Protein AF-S3BA73-F1 (afdb_monomer)

Organism: NCBI:txid1203554

Nearest PDB structures (foldseek):
  1vc1-assembly1_B  TM=7.904E-01  e=1.191E-02  Thermotoga maritima
  6xgz-assembly2_D  TM=7.825E-01  e=8.007E-02  Escherichia coli
  3oiz-assembly1_A  TM=6.123E-01  e=1.531E+00  Cereibacter sphaeroides 2.4.1
  3lkl-assembly2_A  TM=6.318E-01  e=4.094E+00  Cereibacter sphaeroides 2.4.1
  3lkl-assembly3_B  TM=4.783E-01  e=3.202E+00  Cereibacter sphaeroides 2.4.1

Radius of gyration: 13.47 Å; Cα contacts (8 Å, |Δi|>4): 104; chains: 1; bounding box: 37×28×40 Å

Structure (mmCIF, N/CA/C/O backbone):
data_AF-S3BA73-F1
#
_entry.id   AF-S3BA73-F1
#
loop_
_atom_site.group_PDB
_atom_site.id
_atom_site.type_symbol
_atom_site.label_atom_id
_atom_site.label_alt_id
_atom_site.label_comp_id
_atom_site.label_asym_id
_atom_site.label_entity_id
_atom_site.label_seq_id
_atom_site.pdbx_PDB_ins_code
_atom_site.Cartn_x
_atom_site.Cartn_y
_atom_site.Cartn_z
_atom_site.occupancy
_atom_site.B_iso_or_equiv
_atom_site.auth_seq_id
_atom_site.auth_comp_id
_atom_site.auth_asym_id
_atom_site.auth_atom_id
_atom_site.pdbx_PDB_model_num
ATOM 1 N N . MET A 1 1 ? -1.970 -16.640 -11.474 1.00 33.72 1 MET A N 1
ATOM 2 C CA . MET A 1 1 ? -1.047 -15.871 -12.333 1.00 33.72 1 MET A CA 1
ATOM 3 C C . MET A 1 1 ? -0.590 -14.680 -11.516 1.00 33.72 1 MET A C 1
ATOM 5 O O . MET A 1 1 ? -1.417 -13.839 -11.201 1.00 33.72 1 MET A O 1
ATOM 9 N N . THR A 1 2 ? 0.662 -14.672 -11.071 1.00 37.56 2 THR A N 1
ATOM 10 C CA . THR A 1 2 ? 1.278 -13.523 -10.397 1.00 37.56 2 THR A CA 1
ATOM 11 C C . THR A 1 2 ? 1.730 -12.539 -11.474 1.00 37.56 2 THR A C 1
ATOM 13 O O . THR A 1 2 ? 2.495 -12.938 -12.354 1.00 37.56 2 THR A O 1
ATOM 16 N N . PRO A 1 3 ? 1.232 -11.295 -11.491 1.00 45.56 3 PRO A N 1
ATOM 17 C CA . PRO A 1 3 ? 1.631 -10.354 -12.523 1.00 45.56 3 PRO A CA 1
ATOM 18 C C . PRO A 1 3 ? 3.072 -9.877 -12.274 1.00 45.56 3 PRO A C 1
ATOM 20 O O . PRO A 1 3 ? 3.460 -9.593 -11.140 1.00 45.56 3 PRO A O 1
ATOM 23 N N . GLN A 1 4 ? 3.881 -9.861 -13.337 1.00 42.09 4 GLN A N 1
ATOM 24 C CA . GLN A 1 4 ? 5.298 -9.487 -13.308 1.00 42.09 4 GLN A CA 1
ATOM 25 C C . GLN A 1 4 ? 5.433 -8.033 -13.774 1.00 42.09 4 GLN A C 1
ATOM 27 O O . GLN A 1 4 ? 5.598 -7.773 -14.963 1.00 42.09 4 GLN A O 1
ATOM 32 N N . TRP A 1 5 ? 5.294 -7.080 -12.852 1.00 55.50 5 TRP A N 1
ATOM 33 C CA . TRP A 1 5 ? 5.355 -5.647 -13.157 1.00 55.50 5 TRP A CA 1
ATOM 34 C C . TRP A 1 5 ? 6.799 -5.151 -13.010 1.00 55.50 5 TRP A C 1
ATOM 36 O O . TRP A 1 5 ? 7.230 -4.741 -11.933 1.00 55.50 5 TRP A O 1
ATOM 46 N N . THR A 1 6 ? 7.582 -5.236 -14.087 1.00 55.06 6 THR A N 1
ATOM 47 C CA . THR A 1 6 ? 9.012 -4.881 -14.040 1.00 55.06 6 THR A CA 1
ATOM 48 C C . THR A 1 6 ? 9.247 -3.363 -13.933 1.00 55.06 6 THR A C 1
ATOM 50 O O . THR A 1 6 ? 10.180 -2.931 -13.255 1.00 55.06 6 THR A O 1
ATOM 53 N N . GLU A 1 7 ? 8.362 -2.552 -14.515 1.00 58.59 7 GLU A N 1
ATOM 54 C CA . GLU A 1 7 ? 8.315 -1.092 -14.372 1.00 58.59 7 GLU A CA 1
ATOM 55 C C . GLU A 1 7 ? 6.862 -0.666 -14.177 1.00 58.59 7 GLU A C 1
ATOM 57 O O . GLU A 1 7 ? 6.007 -0.984 -14.999 1.00 58.59 7 GLU A O 1
ATOM 62 N N . PHE A 1 8 ? 6.576 0.019 -13.073 1.00 64.31 8 PHE A N 1
ATOM 63 C CA . PHE A 1 8 ? 5.234 0.488 -12.761 1.00 64.31 8 PHE A CA 1
ATOM 64 C C . PHE A 1 8 ? 5.033 1.901 -13.326 1.00 64.31 8 PHE A C 1
ATOM 66 O O . PHE A 1 8 ? 5.634 2.855 -12.823 1.00 64.31 8 PHE A O 1
ATOM 73 N N . SER A 1 9 ? 4.222 2.029 -14.380 1.00 63.41 9 SER A N 1
ATOM 74 C CA . SER A 1 9 ? 3.914 3.304 -15.047 1.00 63.41 9 SER A CA 1
ATOM 75 C C . SER A 1 9 ? 2.654 3.968 -14.468 1.00 63.41 9 SER A C 1
ATOM 77 O O . SER A 1 9 ? 1.848 3.345 -13.775 1.00 63.41 9 SER A O 1
ATOM 79 N N . PHE A 1 10 ? 2.433 5.246 -14.788 1.00 62.81 10 PHE A N 1
ATOM 80 C CA . PHE A 1 10 ? 1.223 5.987 -14.413 1.00 62.81 10 PHE A CA 1
ATOM 81 C C . PHE A 1 10 ? -0.074 5.323 -14.917 1.00 62.81 10 PHE A C 1
ATOM 83 O O . PHE A 1 10 ? -1.078 5.317 -14.200 1.00 62.81 10 PHE A O 1
ATOM 90 N N . ASP A 1 11 ? -0.061 4.728 -16.114 1.00 67.81 11 ASP A N 1
ATOM 91 C CA . ASP A 1 11 ? -1.218 3.998 -16.656 1.00 67.81 11 ASP A CA 1
ATOM 92 C C . ASP A 1 11 ? -1.568 2.758 -15.809 1.00 67.81 11 ASP A C 1
ATOM 94 O O . ASP A 1 11 ? -2.747 2.468 -15.568 1.00 67.81 11 ASP A O 1
ATOM 98 N N . ASP A 1 12 ? -0.557 2.087 -15.253 1.00 75.56 12 ASP A N 1
ATOM 99 C CA . ASP A 1 12 ? -0.739 0.948 -14.348 1.00 75.56 12 ASP A CA 1
ATOM 100 C C . ASP A 1 12 ? -1.253 1.404 -12.978 1.00 75.56 12 ASP A C 1
ATOM 102 O O . ASP A 1 12 ? -2.051 0.714 -12.336 1.00 75.56 12 ASP A O 1
ATOM 106 N N . ALA A 1 13 ? -0.883 2.618 -12.555 1.00 76.06 13 ALA A N 1
ATOM 107 C CA . ALA A 1 13 ? -1.290 3.189 -11.277 1.00 76.06 13 ALA A CA 1
ATOM 108 C C . ALA A 1 13 ? -2.808 3.362 -11.153 1.00 76.06 13 ALA A C 1
ATOM 110 O O . ALA A 1 13 ? -3.360 3.142 -10.070 1.00 76.06 13 ALA A O 1
ATOM 111 N N . LEU A 1 14 ? -3.513 3.721 -12.233 1.00 81.06 14 LEU A N 1
ATOM 112 C CA . LEU A 1 14 ? -4.971 3.864 -12.185 1.00 81.06 14 LEU A CA 1
ATOM 113 C C . LEU A 1 14 ? -5.671 2.509 -12.039 1.00 81.06 14 LEU A C 1
ATOM 115 O O . LEU A 1 14 ? -6.606 2.378 -11.241 1.00 81.06 14 LEU A O 1
ATOM 119 N N . THR A 1 15 ? -5.216 1.511 -12.795 1.00 83.62 15 THR A N 1
ATOM 120 C CA . THR A 1 15 ? -5.748 0.143 -12.733 1.00 83.62 15 THR A CA 1
ATOM 121 C C . THR A 1 15 ? -5.494 -0.455 -11.356 1.00 83.62 15 THR A C 1
ATOM 123 O O . THR A 1 15 ? -6.439 -0.861 -10.678 1.00 83.62 15 THR A O 1
ATOM 126 N N . PHE A 1 16 ? -4.257 -0.362 -10.872 1.00 83.19 16 PHE A N 1
ATOM 127 C CA . PHE A 1 16 ? -3.877 -0.811 -9.539 1.00 83.19 16 PHE A CA 1
ATOM 128 C C . PHE A 1 16 ? -4.649 -0.091 -8.436 1.00 83.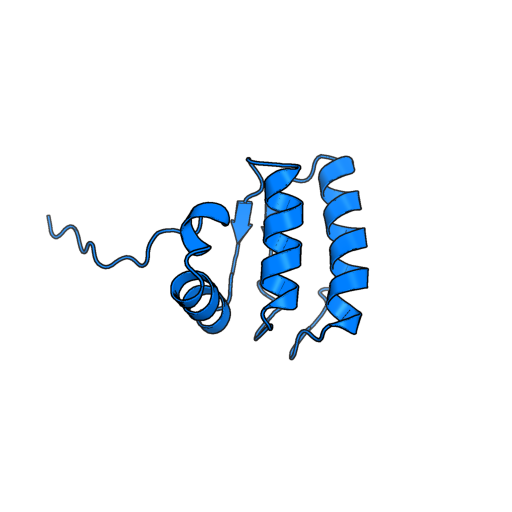19 16 PHE A C 1
ATOM 130 O O . PHE A 1 16 ? -5.107 -0.725 -7.493 1.00 83.19 16 PHE A O 1
ATOM 137 N N . LYS A 1 17 ? -4.875 1.224 -8.553 1.00 86.06 17 LYS A N 1
ATOM 138 C CA . LYS A 1 17 ? -5.704 1.962 -7.590 1.00 86.06 17 LYS A CA 1
ATOM 139 C C . LYS A 1 17 ? -7.116 1.394 -7.523 1.00 86.06 17 LYS A C 1
ATOM 141 O O . LYS A 1 17 ? -7.657 1.254 -6.430 1.00 86.06 17 LYS A O 1
ATOM 146 N N . ARG A 1 18 ? -7.734 1.085 -8.665 1.00 86.75 18 ARG A N 1
ATOM 147 C CA . ARG A 1 18 ? -9.089 0.510 -8.691 1.00 86.75 18 ARG A CA 1
ATOM 148 C C . ARG A 1 18 ? -9.120 -0.864 -8.030 1.00 86.75 18 ARG A C 1
ATOM 150 O O . ARG A 1 18 ? -10.012 -1.108 -7.223 1.00 86.75 18 ARG A O 1
ATOM 157 N N . GLU A 1 19 ? -8.149 -1.716 -8.337 1.00 86.88 19 GLU A N 1
ATOM 158 C CA . GLU A 1 19 ? -8.031 -3.052 -7.744 1.00 86.88 19 GLU A CA 1
ATOM 159 C C . GLU A 1 19 ? -7.758 -2.986 -6.239 1.00 86.88 19 GLU A C 1
ATOM 161 O O . GLU A 1 19 ? -8.446 -3.641 -5.461 1.00 86.88 19 GLU A O 1
ATOM 166 N N . LEU A 1 20 ? -6.843 -2.114 -5.813 1.00 86.31 20 LEU A N 1
ATOM 167 C CA . LEU A 1 20 ? -6.531 -1.867 -4.408 1.00 86.31 20 LEU A CA 1
ATOM 168 C C . LEU A 1 20 ? -7.768 -1.413 -3.627 1.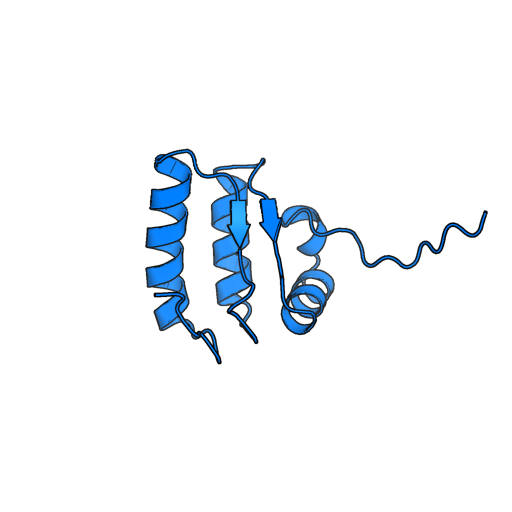00 86.31 20 LEU A C 1
ATOM 170 O O . LEU A 1 20 ? -8.051 -1.929 -2.550 1.00 86.31 20 LEU A O 1
ATOM 174 N N . LEU A 1 21 ? -8.525 -0.455 -4.166 1.00 87.56 21 LEU A N 1
ATOM 175 C CA . LEU A 1 21 ? -9.748 0.024 -3.521 1.00 87.56 21 LEU A CA 1
ATOM 176 C C . LEU A 1 21 ? -10.822 -1.064 -3.449 1.00 87.56 21 LEU A C 1
ATOM 178 O O . LEU A 1 21 ? -11.518 -1.158 -2.438 1.00 87.56 21 LEU A O 1
ATOM 182 N N . ALA A 1 22 ? -10.948 -1.888 -4.490 1.00 88.50 22 ALA A N 1
ATOM 183 C CA . ALA A 1 22 ? -11.871 -3.016 -4.493 1.00 88.50 22 ALA A CA 1
ATOM 184 C C . ALA A 1 22 ? -11.480 -4.072 -3.445 1.00 88.50 22 ALA A C 1
ATOM 186 O O . ALA A 1 22 ? -12.348 -4.531 -2.707 1.00 88.50 22 ALA A O 1
ATOM 187 N N . ALA A 1 23 ? -10.191 -4.394 -3.322 1.00 87.06 23 ALA A N 1
ATOM 188 C CA . ALA A 1 23 ? -9.671 -5.311 -2.308 1.00 87.06 23 ALA A CA 1
ATOM 189 C C . ALA A 1 23 ? -9.910 -4.772 -0.886 1.00 87.06 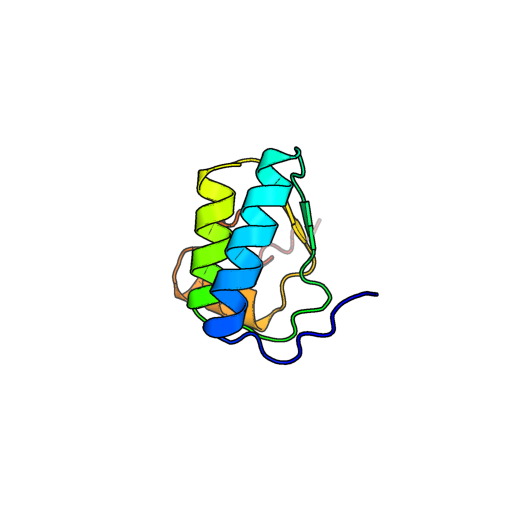23 ALA A C 1
ATOM 191 O O . ALA A 1 23 ? -10.465 -5.465 -0.034 1.00 87.06 23 ALA A O 1
ATOM 192 N N . ILE A 1 24 ? -9.616 -3.488 -0.644 1.00 88.25 24 ILE A N 1
ATOM 193 C CA . ILE A 1 24 ? -9.900 -2.831 0.642 1.00 88.25 24 ILE A CA 1
ATOM 194 C C . ILE A 1 24 ? -11.397 -2.887 0.972 1.00 88.25 24 ILE A C 1
ATOM 196 O O . ILE A 1 24 ? -11.768 -3.187 2.112 1.00 88.25 24 ILE A O 1
ATOM 200 N N . ALA A 1 25 ? -12.263 -2.629 -0.011 1.00 87.50 25 ALA A N 1
ATOM 201 C CA . ALA A 1 25 ? -13.711 -2.725 0.158 1.00 87.50 25 ALA A CA 1
ATOM 202 C C . ALA A 1 25 ? -14.179 -4.166 0.429 1.00 87.50 25 ALA A C 1
ATOM 204 O O . ALA A 1 25 ? -15.118 -4.360 1.198 1.00 87.50 25 ALA A O 1
ATOM 205 N N . ALA A 1 26 ? -13.505 -5.166 -0.147 1.00 88.00 26 ALA A N 1
ATOM 206 C CA . ALA A 1 26 ? -13.742 -6.583 0.123 1.00 88.00 26 ALA A CA 1
ATOM 207 C C . ALA A 1 26 ? -13.246 -7.033 1.512 1.00 88.00 26 ALA A C 1
ATOM 209 O O . ALA A 1 26 ? -13.615 -8.112 1.970 1.00 88.00 26 ALA A O 1
ATOM 210 N N . GLY A 1 27 ? -12.464 -6.198 2.202 1.00 87.69 27 GLY A N 1
ATOM 211 C CA . GLY A 1 27 ? -11.945 -6.467 3.543 1.00 87.69 27 G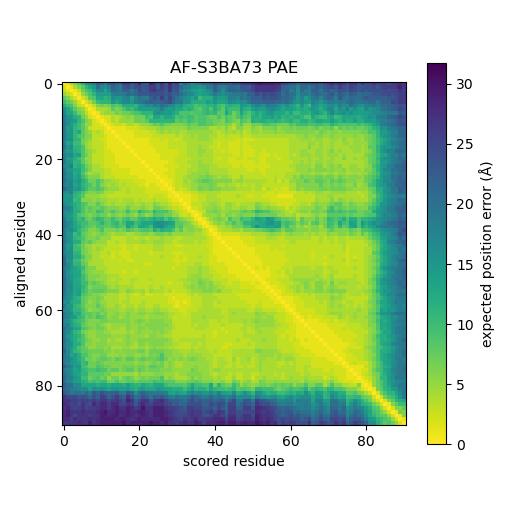LY A CA 1
ATOM 212 C C . GLY A 1 27 ? -10.455 -6.795 3.585 1.00 87.69 27 GLY A C 1
ATOM 213 O O . GLY A 1 27 ? -9.924 -6.974 4.679 1.00 87.69 27 GLY A O 1
ATOM 214 N N . ASP A 1 28 ? -9.762 -6.812 2.445 1.00 87.88 28 ASP A N 1
ATOM 215 C CA . ASP A 1 28 ? -8.318 -7.025 2.430 1.00 87.88 28 ASP A CA 1
ATOM 216 C C . ASP A 1 28 ? -7.591 -5.856 3.096 1.00 87.88 28 ASP A C 1
ATOM 218 O O . ASP A 1 28 ? -7.928 -4.677 2.929 1.00 87.88 28 ASP A O 1
ATOM 222 N N . ARG A 1 29 ? -6.577 -6.203 3.887 1.00 86.69 29 ARG A N 1
ATOM 223 C CA . ARG A 1 29 ? -5.733 -5.262 4.637 1.00 86.69 29 ARG A CA 1
ATOM 224 C C . ARG A 1 29 ? -4.252 -5.492 4.393 1.00 86.69 29 ARG A C 1
ATOM 226 O O . ARG A 1 29 ? -3.432 -4.934 5.105 1.00 86.69 29 ARG A O 1
ATOM 233 N N . VAL A 1 30 ? -3.901 -6.288 3.390 1.00 87.19 30 VAL A N 1
ATOM 234 C CA . VAL A 1 30 ? -2.513 -6.595 3.047 1.00 87.19 30 VAL A CA 1
ATOM 235 C C . VAL A 1 30 ? -2.315 -6.365 1.556 1.00 87.19 30 VAL A C 1
ATOM 237 O O . VAL A 1 30 ? -3.080 -6.871 0.740 1.00 87.19 30 VAL A O 1
ATOM 240 N N . VAL A 1 31 ? -1.284 -5.600 1.209 1.00 85.69 31 VAL A N 1
ATOM 241 C CA . VAL A 1 31 ? -0.846 -5.352 -0.167 1.00 85.69 31 VAL A CA 1
ATOM 242 C C . VAL A 1 31 ? 0.560 -5.902 -0.310 1.00 85.69 31 VAL A C 1
ATOM 244 O O . VAL A 1 31 ? 1.485 -5.408 0.331 1.00 85.69 31 VAL A O 1
ATOM 247 N N . ASP A 1 32 ? 0.719 -6.917 -1.151 1.00 84.00 32 ASP A N 1
ATOM 248 C CA . ASP A 1 32 ? 2.019 -7.503 -1.458 1.00 84.00 32 ASP A CA 1
ATOM 249 C C . ASP A 1 32 ? 2.581 -6.916 -2.760 1.00 84.00 32 ASP A C 1
ATOM 251 O O . ASP A 1 32 ? 1.955 -7.005 -3.818 1.00 84.00 32 ASP A O 1
ATOM 255 N N . LEU A 1 33 ? 3.766 -6.307 -2.671 1.00 81.00 33 LEU A N 1
ATOM 256 C CA . LEU A 1 33 ? 4.479 -5.688 -3.787 1.00 81.00 33 LEU A CA 1
ATOM 257 C C . LEU A 1 33 ? 5.661 -6.532 -4.294 1.00 81.00 33 LEU A C 1
ATOM 259 O O . LEU A 1 33 ? 6.476 -6.019 -5.056 1.00 81.00 33 LEU A O 1
ATOM 263 N N . ALA A 1 34 ? 5.745 -7.824 -3.950 1.00 75.69 34 ALA A N 1
ATOM 264 C CA . ALA A 1 34 ? 6.857 -8.713 -4.328 1.00 75.69 34 ALA A CA 1
ATOM 265 C C . ALA A 1 34 ? 7.142 -8.804 -5.842 1.00 75.69 34 ALA A C 1
ATOM 267 O O . ALA A 1 34 ? 8.221 -9.239 -6.240 1.00 75.69 34 ALA A O 1
ATOM 268 N N . GLY A 1 35 ? 6.191 -8.407 -6.692 1.00 69.62 35 GLY A N 1
ATOM 269 C CA . GLY A 1 35 ? 6.340 -8.361 -8.149 1.00 69.62 35 GLY A CA 1
ATOM 270 C C . GLY A 1 35 ? 6.689 -6.989 -8.730 1.00 69.62 35 GLY A C 1
ATOM 271 O O . GLY A 1 35 ? 6.808 -6.895 -9.947 1.00 69.62 35 GLY A O 1
ATOM 272 N N . VAL A 1 36 ? 6.816 -5.946 -7.901 1.00 72.12 36 VAL A N 1
ATOM 273 C CA . VAL A 1 36 ? 7.063 -4.562 -8.328 1.00 72.12 36 VAL A CA 1
ATOM 274 C C . VAL A 1 36 ? 8.524 -4.205 -8.064 1.00 72.12 36 VAL A C 1
ATOM 276 O O . VAL A 1 36 ? 8.912 -3.863 -6.947 1.00 72.12 36 VAL A O 1
ATOM 279 N N . SER A 1 37 ? 9.359 -4.277 -9.100 1.00 64.81 37 SER A N 1
ATOM 280 C CA . SER A 1 37 ? 10.797 -3.979 -8.982 1.00 64.81 37 SER A CA 1
ATOM 281 C C . SER A 1 37 ? 11.106 -2.484 -8.886 1.00 64.81 37 SER A C 1
ATOM 283 O O . SER A 1 37 ? 12.108 -2.100 -8.281 1.00 64.81 37 SER A O 1
ATOM 285 N N . GLY A 1 38 ? 10.234 -1.626 -9.412 1.00 63.75 38 GLY A N 1
ATOM 286 C CA . GLY A 1 38 ? 10.387 -0.175 -9.375 1.00 63.75 38 GLY A CA 1
ATOM 287 C C . GLY A 1 38 ? 9.062 0.531 -9.632 1.00 63.75 38 GLY A C 1
ATOM 288 O O . GLY A 1 38 ? 8.200 0.010 -10.336 1.00 63.75 38 GLY A O 1
ATOM 289 N N . GLY A 1 39 ? 8.901 1.712 -9.045 1.00 68.75 39 GLY A N 1
ATOM 290 C CA . GLY A 1 39 ? 7.739 2.561 -9.261 1.00 68.75 39 GLY A CA 1
ATOM 291 C C . GLY A 1 39 ? 8.073 4.021 -9.002 1.00 68.75 39 GLY A C 1
ATOM 292 O O . GLY A 1 39 ? 9.087 4.347 -8.383 1.00 68.75 39 GLY A O 1
ATOM 293 N N . ASP A 1 40 ? 7.221 4.891 -9.514 1.00 76.25 40 ASP A N 1
ATOM 294 C CA . ASP A 1 40 ? 7.366 6.336 -9.447 1.00 76.25 40 ASP A CA 1
ATOM 295 C C . ASP A 1 40 ? 6.576 6.936 -8.262 1.00 76.25 40 ASP A C 1
ATOM 297 O O . ASP A 1 40 ? 5.983 6.244 -7.423 1.00 76.25 40 ASP A O 1
ATOM 301 N N . SER A 1 41 ? 6.536 8.266 -8.197 1.00 80.12 41 SER A N 1
ATOM 302 C CA . SER A 1 41 ? 5.736 9.004 -7.212 1.00 80.12 41 SER A CA 1
ATOM 303 C C . SER A 1 41 ? 4.223 8.745 -7.337 1.00 80.12 41 SER A C 1
ATOM 305 O O . SER A 1 41 ? 3.473 8.988 -6.382 1.00 80.12 41 SER A O 1
ATOM 307 N N . SER A 1 42 ? 3.756 8.229 -8.477 1.00 82.69 42 SER A N 1
ATOM 308 C CA . SER A 1 42 ? 2.356 7.872 -8.718 1.00 82.69 42 SER A CA 1
ATOM 309 C C . SER A 1 42 ? 1.973 6.636 -7.907 1.00 82.69 42 SER A C 1
ATOM 311 O O . SER A 1 42 ? 0.943 6.649 -7.229 1.00 82.69 42 SER A O 1
ATOM 313 N N . LEU A 1 43 ? 2.829 5.609 -7.877 1.00 82.94 43 LEU A N 1
ATOM 314 C CA . LEU A 1 43 ? 2.604 4.416 -7.053 1.00 82.94 43 LEU A CA 1
ATOM 315 C C . LEU A 1 43 ? 2.535 4.760 -5.557 1.00 82.94 43 LEU A C 1
ATOM 317 O O . LEU A 1 43 ? 1.605 4.334 -4.868 1.00 82.94 43 LEU A O 1
ATOM 321 N N . LEU A 1 44 ? 3.459 5.591 -5.059 1.00 85.69 44 LEU A N 1
ATOM 322 C CA . LEU A 1 44 ? 3.423 6.060 -3.665 1.00 85.69 44 LEU A CA 1
ATOM 323 C C . LEU A 1 44 ? 2.107 6.786 -3.348 1.00 85.69 44 LEU A C 1
ATOM 325 O O . LEU A 1 44 ? 1.497 6.552 -2.303 1.00 85.69 44 LEU A O 1
ATOM 329 N N . SER A 1 45 ? 1.626 7.615 -4.277 1.00 87.19 45 SER A N 1
ATOM 330 C CA . SER A 1 45 ? 0.354 8.333 -4.138 1.00 87.19 45 SER A CA 1
ATOM 331 C C . SER A 1 45 ? -0.854 7.388 -4.069 1.00 87.19 45 SER A C 1
ATOM 333 O O . SER A 1 45 ? -1.809 7.642 -3.322 1.00 87.19 45 SER A O 1
ATOM 335 N N . VAL A 1 46 ? -0.827 6.278 -4.813 1.00 88.00 46 VAL A N 1
ATOM 336 C CA . VAL A 1 46 ? -1.877 5.248 -4.763 1.00 88.00 46 VAL A CA 1
ATOM 337 C C . VAL A 1 46 ? -1.860 4.505 -3.427 1.00 88.00 46 VAL A C 1
ATOM 339 O O . VAL A 1 46 ? -2.915 4.370 -2.804 1.00 88.00 46 VAL A O 1
ATOM 342 N N . LEU A 1 47 ? -0.684 4.100 -2.942 1.00 87.44 47 LEU A N 1
ATOM 343 C CA . LEU A 1 47 ? -0.544 3.420 -1.648 1.00 87.44 47 LEU A CA 1
ATOM 344 C C . LEU A 1 47 ? -1.015 4.306 -0.486 1.00 87.44 47 LEU A C 1
ATOM 346 O O . LEU A 1 47 ? -1.778 3.851 0.367 1.00 87.44 47 LEU A O 1
ATOM 350 N N . LEU A 1 48 ? -0.651 5.593 -0.496 1.00 88.38 48 LEU A N 1
ATOM 351 C CA . LEU A 1 48 ? -1.139 6.578 0.477 1.00 88.38 48 LEU A CA 1
ATOM 352 C C . LEU A 1 48 ? -2.662 6.735 0.424 1.00 88.38 48 LEU A C 1
ATOM 354 O O . LEU A 1 48 ? -3.315 6.839 1.462 1.00 88.38 48 LEU A O 1
ATOM 358 N N . SER A 1 49 ? -3.244 6.722 -0.778 1.00 88.44 49 SER A N 1
ATOM 359 C CA . SER A 1 49 ? -4.701 6.777 -0.943 1.00 88.44 49 SER A CA 1
ATOM 360 C C . SER A 1 49 ? -5.386 5.553 -0.330 1.00 88.44 49 SER A C 1
ATOM 362 O O . SER A 1 49 ? -6.419 5.702 0.321 1.00 88.44 49 SER A O 1
ATOM 364 N N . GLY A 1 50 ? -4.802 4.362 -0.499 1.00 87.25 50 GLY A N 1
ATOM 365 C CA . GLY A 1 50 ? -5.273 3.134 0.145 1.00 87.25 50 GLY A CA 1
ATOM 366 C C . GLY A 1 50 ? -5.179 3.216 1.668 1.00 87.25 50 GLY A C 1
ATOM 367 O O . GLY A 1 50 ? -6.174 2.992 2.356 1.00 87.25 50 GLY A O 1
ATOM 368 N N . ARG A 1 51 ? -4.024 3.643 2.194 1.00 87.94 51 ARG A N 1
ATOM 369 C CA . ARG A 1 51 ? -3.787 3.801 3.639 1.00 87.94 51 ARG A CA 1
ATOM 370 C C . ARG A 1 51 ? -4.715 4.830 4.290 1.00 87.94 51 ARG A C 1
ATOM 372 O O . ARG A 1 51 ? -5.104 4.687 5.442 1.00 87.94 51 ARG A O 1
ATOM 379 N N . ARG A 1 52 ? -5.116 5.867 3.549 1.00 88.06 52 ARG A N 1
ATOM 380 C CA . ARG A 1 52 ? -6.096 6.857 4.022 1.00 88.06 52 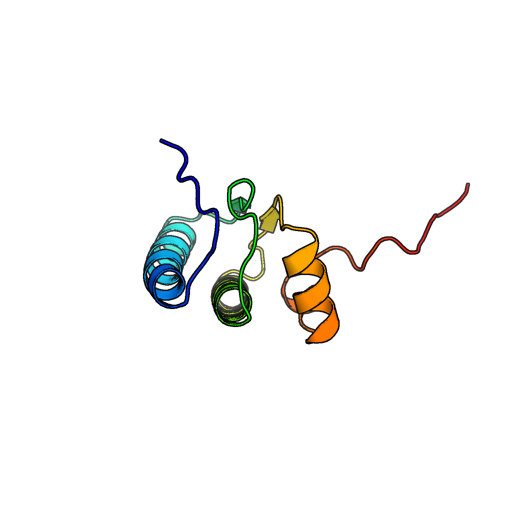ARG A CA 1
ATOM 381 C C . ARG A 1 52 ? -7.479 6.245 4.271 1.00 88.06 52 ARG A C 1
ATOM 383 O O . ARG A 1 52 ? -8.205 6.739 5.127 1.00 88.06 52 ARG A O 1
ATOM 390 N N . ILE A 1 53 ? -7.856 5.224 3.505 1.00 87.31 53 ILE A N 1
ATOM 391 C CA . ILE A 1 53 ? -9.162 4.555 3.609 1.00 87.31 53 ILE A CA 1
ATOM 392 C C . ILE A 1 53 ? -9.091 3.399 4.610 1.00 87.31 53 ILE A C 1
ATOM 394 O O . ILE A 1 53 ? -10.005 3.225 5.411 1.00 87.31 53 ILE A O 1
ATOM 398 N N . ALA A 1 54 ? -7.995 2.645 4.577 1.00 87.50 54 ALA A N 1
ATOM 399 C CA . ALA A 1 54 ? -7.684 1.571 5.507 1.00 87.50 54 ALA A CA 1
ATOM 400 C C . ALA A 1 54 ? -6.376 1.907 6.247 1.00 87.50 54 ALA A C 1
ATOM 402 O O . ALA A 1 54 ? -5.293 1.603 5.741 1.00 87.50 54 ALA A O 1
ATOM 403 N N . PRO A 1 55 ? -6.435 2.559 7.423 1.00 86.25 55 PRO A N 1
ATOM 404 C CA . PRO A 1 55 ? -5.233 2.935 8.177 1.00 86.25 55 PRO A CA 1
ATOM 405 C C . PRO A 1 55 ? -4.412 1.722 8.643 1.00 86.25 55 PRO A C 1
ATOM 407 O O . PRO A 1 55 ? -3.203 1.830 8.853 1.00 86.25 55 PRO A O 1
ATOM 410 N N . ASP A 1 56 ? -5.064 0.568 8.760 1.00 87.12 56 ASP A N 1
ATOM 411 C CA . ASP A 1 56 ? -4.517 -0.744 9.100 1.0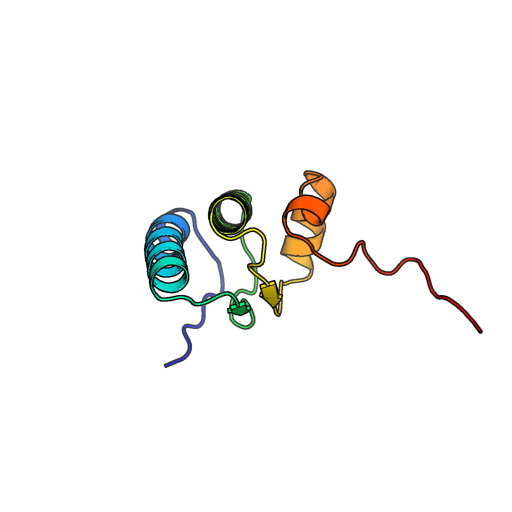0 87.12 56 ASP A CA 1
ATOM 412 C C . ASP A 1 56 ? -3.934 -1.512 7.896 1.00 87.12 56 ASP A C 1
ATOM 414 O O . ASP A 1 56 ? -3.436 -2.623 8.066 1.00 87.12 56 ASP A O 1
ATOM 418 N N . LEU A 1 57 ? -3.959 -0.932 6.688 1.00 87.25 57 LEU A N 1
ATOM 419 C CA . LEU A 1 57 ? -3.435 -1.550 5.467 1.00 87.25 57 LEU A CA 1
ATOM 420 C C . LEU A 1 57 ? -1.925 -1.800 5.563 1.00 87.25 57 LEU A C 1
ATOM 422 O O . LEU A 1 57 ? -1.138 -0.858 5.517 1.00 87.25 57 LEU A O 1
ATOM 426 N N . GLN A 1 58 ? -1.504 -3.056 5.622 1.00 87.06 58 GLN A N 1
ATOM 427 C CA . GLN A 1 58 ? -0.106 -3.472 5.637 1.00 87.06 58 GLN A CA 1
ATOM 428 C C . GLN A 1 58 ? 0.461 -3.550 4.219 1.00 87.06 58 GLN A C 1
ATOM 430 O O . GLN A 1 58 ? -0.162 -4.106 3.318 1.00 87.06 58 GLN A O 1
ATOM 435 N N . ILE A 1 59 ? 1.663 -3.011 4.030 1.00 86.38 59 ILE A N 1
ATOM 436 C CA . ILE A 1 59 ? 2.387 -3.051 2.756 1.00 86.38 59 ILE A CA 1
ATOM 437 C C . ILE A 1 59 ? 3.577 -3.994 2.935 1.00 86.38 59 ILE A C 1
ATOM 439 O O . ILE A 1 59 ? 4.424 -3.756 3.796 1.00 86.38 59 ILE A O 1
ATOM 443 N N . LEU A 1 60 ? 3.630 -5.059 2.138 1.00 85.44 60 LEU A N 1
ATOM 444 C CA . LEU A 1 60 ? 4.667 -6.088 2.177 1.00 85.44 60 LEU A CA 1
ATOM 445 C C . LEU A 1 60 ? 5.541 -6.039 0.921 1.00 85.44 60 LEU A C 1
ATOM 447 O O . LEU A 1 60 ? 5.100 -5.600 -0.140 1.00 85.44 60 LEU A O 1
ATOM 451 N N . ASN A 1 61 ? 6.783 -6.513 1.055 1.00 82.62 61 ASN A N 1
ATOM 452 C CA . ASN A 1 61 ? 7.751 -6.663 -0.038 1.00 82.62 61 ASN A CA 1
ATOM 453 C C . ASN A 1 61 ? 7.957 -5.391 -0.882 1.00 82.62 61 ASN A C 1
ATOM 455 O O . ASN A 1 61 ? 8.147 -5.460 -2.094 1.00 82.62 61 ASN A O 1
ATOM 459 N N . LEU A 1 62 ? 7.931 -4.216 -0.241 1.00 82.75 62 LEU A N 1
ATOM 460 C CA . LEU A 1 62 ? 8.249 -2.956 -0.908 1.00 82.75 62 LEU A CA 1
ATOM 461 C C . LEU A 1 62 ? 9.700 -2.981 -1.408 1.00 82.75 62 LEU A C 1
ATOM 463 O O . LEU A 1 62 ? 10.619 -3.286 -0.644 1.00 82.75 62 LEU A O 1
ATOM 467 N N . SER A 1 63 ? 9.918 -2.609 -2.671 1.00 82.50 63 SER A N 1
ATOM 468 C CA . SER A 1 63 ? 11.271 -2.556 -3.218 1.00 82.50 63 SER A CA 1
ATOM 469 C C . SER A 1 63 ? 12.135 -1.498 -2.501 1.00 82.50 63 SER A C 1
ATOM 471 O O . SER A 1 63 ? 11.636 -0.429 -2.126 1.00 82.50 63 SER A O 1
ATOM 473 N N . PRO A 1 64 ? 13.453 -1.730 -2.341 1.00 81.06 64 PRO A N 1
ATOM 474 C CA . PRO A 1 64 ? 14.353 -0.764 -1.704 1.00 81.06 64 PRO A CA 1
ATOM 475 C C . PRO A 1 64 ? 14.388 0.607 -2.394 1.00 81.06 64 PRO A C 1
ATOM 477 O O . PRO A 1 64 ? 14.631 1.623 -1.744 1.00 81.06 64 PRO A O 1
ATOM 480 N N . ALA A 1 65 ? 14.151 0.656 -3.708 1.00 81.38 65 ALA A N 1
ATOM 481 C CA . ALA A 1 65 ? 14.080 1.904 -4.464 1.00 81.38 65 ALA A CA 1
ATOM 482 C C . ALA A 1 65 ? 12.852 2.739 -4.062 1.00 81.38 65 ALA A C 1
ATOM 484 O O . ALA A 1 65 ? 12.967 3.938 -3.815 1.00 81.38 65 ALA A O 1
ATOM 485 N N . LEU A 1 66 ? 11.689 2.097 -3.913 1.00 80.31 66 LEU A N 1
ATOM 486 C CA . LEU A 1 66 ? 10.464 2.758 -3.460 1.00 80.31 66 LEU A CA 1
ATOM 487 C C . LEU A 1 66 ? 10.543 3.184 -1.995 1.00 80.31 66 LEU A C 1
ATOM 489 O O . LEU A 1 66 ? 10.065 4.263 -1.652 1.00 80.31 66 LEU A O 1
ATOM 493 N N . ALA A 1 67 ? 11.176 2.376 -1.140 1.00 83.88 67 ALA A N 1
ATOM 494 C CA . ALA A 1 67 ? 11.422 2.748 0.252 1.00 83.88 67 ALA A CA 1
ATOM 495 C C . ALA A 1 67 ? 12.270 4.028 0.348 1.00 83.88 67 ALA A C 1
ATOM 497 O O . ALA A 1 67 ? 11.929 4.940 1.101 1.00 83.88 67 ALA A O 1
ATOM 498 N N . GLN A 1 68 ? 13.327 4.135 -0.464 1.00 83.50 68 GLN A N 1
ATOM 499 C CA . GLN A 1 68 ? 14.153 5.343 -0.544 1.00 83.50 68 GLN A CA 1
ATOM 500 C C . GLN A 1 68 ? 13.369 6.553 -1.060 1.00 83.50 68 GLN A C 1
ATOM 502 O O . GLN A 1 68 ? 13.487 7.634 -0.488 1.00 83.50 68 GLN A O 1
ATOM 507 N N . LEU A 1 69 ? 12.526 6.388 -2.086 1.00 84.19 69 LEU A N 1
ATOM 508 C CA . LEU A 1 69 ? 11.655 7.471 -2.559 1.00 84.19 69 LEU A CA 1
ATOM 509 C C . LEU A 1 69 ? 10.658 7.911 -1.480 1.00 84.19 69 LEU A C 1
ATOM 511 O O . LEU A 1 69 ? 10.487 9.105 -1.249 1.00 84.19 69 LEU A O 1
ATOM 515 N N . ALA A 1 70 ? 10.035 6.968 -0.773 1.00 85.31 70 ALA A N 1
ATOM 516 C CA . ALA A 1 70 ? 9.119 7.278 0.319 1.00 85.31 70 ALA A CA 1
ATOM 517 C C . ALA A 1 70 ? 9.811 8.051 1.453 1.00 85.31 70 ALA A C 1
ATOM 519 O O . ALA A 1 70 ? 9.218 8.971 2.019 1.00 85.31 70 ALA A O 1
ATOM 520 N N . GLN A 1 71 ? 11.065 7.710 1.767 1.00 86.69 71 GLN A N 1
ATOM 521 C CA . GLN A 1 71 ? 11.885 8.452 2.728 1.00 86.69 71 GLN A CA 1
ATOM 522 C C . GLN A 1 71 ? 12.237 9.851 2.213 1.00 86.69 71 GLN A C 1
ATOM 524 O O . GLN A 1 71 ? 12.065 10.822 2.947 1.00 86.69 71 GLN A O 1
ATOM 529 N N . LEU A 1 72 ? 12.657 9.972 0.950 1.00 86.50 72 LEU A N 1
ATOM 530 C CA . LEU A 1 72 ? 12.994 11.251 0.319 1.00 86.50 72 LEU A CA 1
ATOM 531 C C . LEU A 1 72 ? 11.808 12.224 0.317 1.00 86.50 72 LEU A C 1
ATOM 533 O O . LEU A 1 72 ? 11.985 13.419 0.541 1.00 86.50 72 LEU A O 1
ATOM 537 N N . TYR A 1 73 ? 10.598 11.709 0.100 1.00 85.75 73 TYR A N 1
ATOM 538 C CA . TYR A 1 73 ? 9.365 12.494 0.133 1.00 85.75 73 TYR A CA 1
ATOM 539 C C . TYR A 1 73 ? 8.753 12.642 1.536 1.00 85.75 73 TYR A C 1
ATOM 541 O O . TYR A 1 73 ? 7.730 13.309 1.677 1.00 85.75 73 TYR A O 1
ATOM 549 N N . GLY A 1 74 ? 9.345 12.040 2.574 1.00 86.06 74 GLY A N 1
ATOM 550 C CA . GLY A 1 74 ? 8.844 12.120 3.952 1.00 86.06 74 GLY A CA 1
ATOM 551 C C . GLY A 1 74 ? 7.503 11.411 4.181 1.00 86.06 74 GLY A C 1
ATOM 552 O O . GL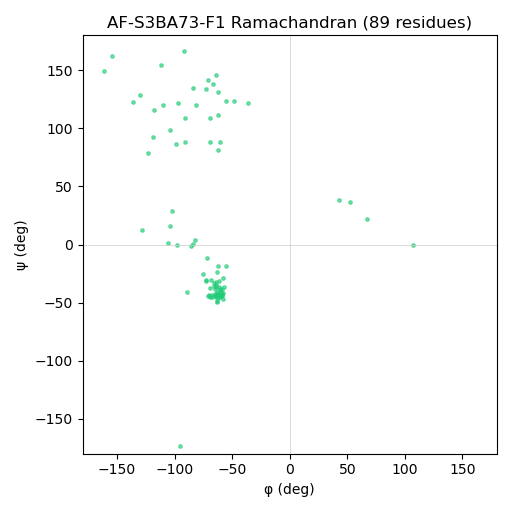Y A 1 74 ? 6.783 11.737 5.120 1.00 86.06 74 GLY A O 1
ATOM 553 N N . VAL A 1 75 ? 7.145 10.452 3.323 1.00 87.31 75 VAL A N 1
ATOM 554 C CA . VAL A 1 75 ? 5.873 9.707 3.384 1.00 87.31 75 VAL A CA 1
ATOM 555 C C . VAL A 1 75 ? 6.038 8.276 3.903 1.00 87.31 75 VAL A C 1
ATOM 557 O O . VAL A 1 75 ? 5.058 7.539 3.987 1.00 87.31 75 VAL A O 1
ATOM 560 N N . ALA A 1 76 ? 7.257 7.868 4.267 1.00 85.31 76 ALA A N 1
ATOM 561 C CA . ALA A 1 76 ? 7.542 6.523 4.768 1.00 85.31 76 ALA A CA 1
ATOM 562 C C . ALA A 1 76 ? 6.731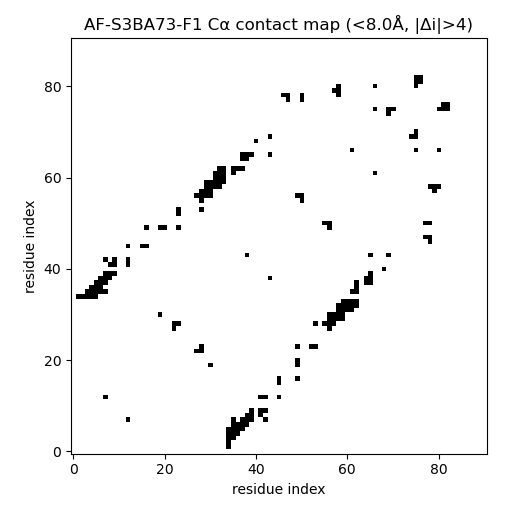 6.171 6.031 1.00 85.31 76 ALA A C 1
ATOM 564 O O . ALA A 1 76 ? 6.135 5.095 6.086 1.00 85.31 76 ALA A O 1
ATOM 565 N N . ASP A 1 77 ? 6.629 7.097 6.991 1.00 83.69 77 ASP A N 1
ATOM 566 C CA . ASP A 1 77 ? 5.832 6.911 8.213 1.00 83.69 77 ASP A CA 1
ATOM 567 C C . ASP A 1 77 ? 4.328 6.814 7.912 1.00 83.69 77 ASP A C 1
ATOM 569 O O . ASP A 1 77 ? 3.609 6.025 8.522 1.00 83.69 77 ASP A O 1
ATOM 573 N N . LEU A 1 78 ? 3.843 7.568 6.918 1.00 83.06 78 LEU A N 1
ATOM 574 C CA . LEU A 1 78 ? 2.441 7.524 6.478 1.00 83.06 78 LEU A CA 1
ATOM 575 C C . LEU A 1 78 ? 2.093 6.197 5.799 1.00 83.06 78 LEU A C 1
ATOM 577 O O . LEU A 1 78 ? 0.964 5.720 5.887 1.00 83.06 78 LEU A O 1
ATOM 581 N N . LEU A 1 79 ? 3.075 5.588 5.140 1.00 82.06 79 LEU A N 1
ATOM 582 C CA . LEU A 1 79 ? 2.987 4.240 4.591 1.00 82.06 79 LEU A CA 1
ATOM 583 C C . LEU A 1 79 ? 3.256 3.163 5.652 1.00 82.06 79 LEU A C 1
ATOM 585 O O . LEU A 1 79 ? 3.298 1.984 5.306 1.00 82.06 79 LEU A O 1
ATOM 589 N N . GLY A 1 80 ? 3.453 3.550 6.919 1.00 78.88 80 GLY A N 1
ATOM 590 C CA . GLY A 1 80 ? 3.857 2.693 8.035 1.00 78.88 80 GLY A CA 1
ATOM 591 C C . GLY A 1 80 ? 4.948 1.702 7.666 1.00 78.88 80 GLY A C 1
ATOM 592 O O . GLY A 1 80 ? 4.899 0.540 8.070 1.00 78.88 80 GLY A O 1
ATOM 593 N N . LEU A 1 81 ? 5.887 2.164 6.842 1.00 76.62 81 LEU A N 1
ATOM 594 C CA . LEU A 1 81 ? 7.109 1.437 6.580 1.00 76.62 81 LEU A CA 1
ATOM 595 C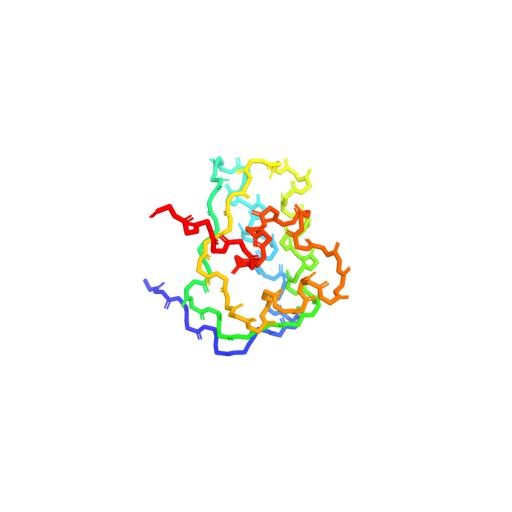 C . LEU A 1 81 ? 7.948 1.518 7.850 1.00 76.62 81 LEU A C 1
ATOM 597 O O . LEU A 1 81 ? 7.969 2.574 8.491 1.00 76.62 81 LEU A O 1
ATOM 601 N N . PRO A 1 82 ? 8.650 0.438 8.225 1.00 61.72 82 PRO A N 1
ATOM 602 C CA . PRO A 1 82 ? 9.629 0.544 9.286 1.00 61.72 82 PRO A CA 1
ATOM 603 C C . PRO A 1 82 ? 10.600 1.655 8.888 1.00 61.72 82 PRO A C 1
ATOM 605 O O . PRO A 1 82 ? 11.178 1.626 7.796 1.00 61.72 82 PRO A O 1
ATOM 608 N N . LYS A 1 83 ? 10.738 2.668 9.750 1.00 53.50 83 LYS A N 1
ATOM 609 C CA . LYS A 1 83 ? 11.813 3.653 9.633 1.00 53.50 83 LYS A CA 1
ATOM 610 C C . LYS A 1 83 ? 13.086 2.844 9.434 1.00 53.50 83 LYS A C 1
ATOM 612 O O . LYS A 1 83 ? 13.306 1.924 10.222 1.00 53.50 83 LYS A O 1
ATOM 617 N N . SER A 1 84 ? 13.820 3.105 8.341 1.00 47.75 84 SER A N 1
ATOM 618 C CA . SER A 1 84 ? 15.028 2.350 7.975 1.00 47.75 84 SER A CA 1
ATOM 619 C C . SER A 1 84 ? 15.762 1.974 9.248 1.00 47.75 84 SER A C 1
ATOM 621 O O . SER A 1 84 ? 16.047 2.870 10.043 1.00 47.75 84 SER A O 1
ATOM 623 N N . ALA A 1 85 ? 15.968 0.673 9.455 1.00 44.28 85 ALA A N 1
ATOM 624 C CA . ALA A 1 85 ? 16.658 0.135 10.610 1.00 44.28 85 ALA A CA 1
ATOM 625 C C . ALA A 1 85 ? 18.103 0.655 10.617 1.00 44.28 85 ALA A C 1
ATOM 627 O O . ALA A 1 85 ? 19.034 -0.003 10.169 1.00 44.28 85 ALA A O 1
ATOM 628 N N . SER A 1 86 ? 18.258 1.877 11.107 1.00 40.47 86 SER A N 1
ATOM 629 C CA . SER A 1 86 ? 19.487 2.462 11.619 1.00 40.47 86 SER A CA 1
ATOM 630 C C . SER A 1 86 ? 19.434 2.447 13.148 1.00 40.47 86 SER A C 1
ATOM 632 O O . SER A 1 86 ? 20.009 3.308 13.796 1.00 40.47 86 SER A O 1
ATOM 634 N N . GLU A 1 87 ? 18.716 1.489 13.730 1.00 41.97 87 GLU A N 1
ATOM 635 C CA . GLU A 1 87 ? 18.842 1.118 15.133 1.00 41.97 87 GLU A CA 1
ATOM 636 C C . GLU A 1 87 ? 19.167 -0.371 15.158 1.00 41.97 87 GLU A C 1
ATOM 638 O O . GLU A 1 87 ? 18.329 -1.250 15.332 1.00 41.97 87 GLU A O 1
ATOM 643 N N . THR A 1 88 ? 20.442 -0.644 14.890 1.00 40.12 88 THR A N 1
ATOM 644 C CA . THR A 1 88 ? 21.115 -1.820 15.422 1.00 40.12 88 THR A CA 1
ATOM 645 C C . THR A 1 88 ? 21.055 -1.680 16.943 1.00 40.12 88 THR A C 1
ATOM 647 O O . THR A 1 88 ? 21.936 -1.069 17.547 1.00 40.12 88 THR A O 1
ATOM 650 N N . GLU A 1 89 ? 19.988 -2.174 17.567 1.00 43.78 89 GLU A N 1
ATOM 651 C CA . GLU A 1 89 ? 20.011 -2.468 18.997 1.00 43.78 89 GLU A CA 1
ATOM 652 C C . GLU A 1 89 ? 20.938 -3.676 19.162 1.00 43.78 89 GLU A C 1
ATOM 654 O O . GLU A 1 89 ? 20.558 -4.835 19.011 1.00 43.78 89 GLU A O 1
ATOM 659 N N . VAL A 1 90 ? 22.224 -3.368 19.328 1.00 44.72 90 VAL A N 1
ATOM 660 C CA . VAL A 1 90 ? 23.218 -4.301 19.839 1.00 44.72 90 VAL A CA 1
ATOM 661 C C . VAL A 1 90 ? 22.888 -4.530 21.311 1.00 44.72 90 VAL A C 1
ATOM 663 O O . VAL A 1 90 ? 23.044 -3.628 22.131 1.00 44.72 90 VAL A O 1
ATOM 666 N N . ASN A 1 91 ? 22.402 -5.725 21.628 1.00 38.09 91 ASN A N 1
ATOM 667 C CA . ASN A 1 91 ? 22.379 -6.246 22.990 1.00 38.09 91 ASN A CA 1
ATOM 668 C C . ASN A 1 91 ? 23.400 -7.373 23.114 1.00 38.09 91 ASN A C 1
ATOM 670 O O . ASN A 1 91 ? 23.420 -8.236 22.205 1.00 38.09 91 ASN A O 1
#

Foldseek 3Di:
DDDQCAEQDLVNLVVVLVVLVVCVVVPDQEAECLRYQDYDVSNVVSLLVSCVSVVSRHYHPDHPRVCVVCVVVVNCVSSVHPPPPPDPPDD

pLDDT: mean 75.65, std 15.81, range [33.72, 88.5]

Secondary structure (DSSP, 8-state):
----BSSB-HHHHHHHHHHHHHHHHHT--EEE-TTBS-B-HHHHHHHHHHHHH-TT-EEES--HHHHHHHHHTT-TTTTTPPP--------

InterPro domains:
  IPR002645 STAS domain [PF13466] (7-79)
  IPR002645 STAS domain [PS50801] (7-91)
  IPR036513 STAS domain superfamily [G3DSA:3.30.750.24] (6-88)
  IPR036513 STAS domain superfamily [SSF52091] (7-84)

Mean predicted aligned error: 8.7 Å

Sequence (91 aa):
MTPQWTEFSFDDALTFKRELLAAIAAGDRVVDLAGVSGGDSSLLSVLLSGRRIAPDLQILNLSPALAQLAQLYGVADLLGLPKSASETEVN

Solvent-accessible surface area (backbone atoms only — not comparable to full-atom values): 5421 Å² total; per-residue (Å²): 134,82,70,80,38,69,66,50,49,70,77,51,35,57,56,49,42,53,51,52,52,51,38,44,73,74,64,52,45,70,46,78,32,77,44,39,67,38,58,49,75,56,48,55,53,40,53,45,54,49,29,73,76,37,79,76,44,41,74,37,59,72,30,72,65,45,54,50,49,28,51,75,70,70,42,28,68,73,58,66,44,79,73,76,85,82,68,81,80,83,126